Protein AF-A0A417F4U1-F1 (afdb_monomer_lite)

Structure (mmCIF, N/CA/C/O backbone):
data_AF-A0A417F4U1-F1
#
_entry.id   AF-A0A417F4U1-F1
#
loop_
_atom_site.group_PDB
_atom_site.id
_atom_site.type_symbol
_atom_site.label_atom_id
_atom_site.label_alt_id
_atom_site.label_comp_id
_atom_site.label_asym_id
_atom_site.label_entity_id
_atom_site.label_seq_id
_atom_site.pdbx_PDB_ins_code
_atom_site.Cartn_x
_atom_site.Cartn_y
_atom_site.Cartn_z
_atom_site.occupancy
_atom_site.B_iso_or_equiv
_atom_site.auth_seq_id
_atom_site.auth_comp_id
_atom_site.auth_asym_id
_atom_site.auth_atom_id
_atom_site.pdbx_PDB_model_num
ATOM 1 N N . MET A 1 1 ? 21.121 -6.722 -29.906 1.00 60.84 1 MET A N 1
ATOM 2 C CA . MET A 1 1 ? 20.215 -6.276 -28.827 1.00 60.84 1 MET A CA 1
ATOM 3 C C . MET A 1 1 ? 20.220 -4.766 -28.838 1.00 60.84 1 MET A C 1
ATOM 5 O O . MET A 1 1 ? 21.233 -4.171 -28.491 1.00 60.84 1 MET A O 1
ATOM 9 N N . ASP A 1 2 ? 19.142 -4.172 -29.333 1.00 79.81 2 ASP A N 1
ATOM 10 C CA . ASP A 1 2 ? 19.019 -2.732 -29.537 1.00 79.81 2 ASP A CA 1
ATOM 11 C C . ASP A 1 2 ? 19.123 -1.979 -28.208 1.00 79.81 2 ASP A C 1
ATOM 13 O O . ASP A 1 2 ? 18.470 -2.331 -27.225 1.00 79.81 2 ASP A O 1
ATOM 17 N N . ILE A 1 3 ? 19.956 -0.937 -28.165 1.00 87.50 3 ILE A N 1
ATOM 18 C CA . ILE A 1 3 ? 20.187 -0.094 -26.977 1.00 87.50 3 ILE A CA 1
ATOM 19 C C . ILE A 1 3 ? 18.858 0.424 -26.392 1.00 87.50 3 ILE A C 1
ATOM 21 O O . ILE A 1 3 ? 18.715 0.558 -25.179 1.00 87.50 3 ILE A O 1
ATOM 25 N N . THR A 1 4 ? 17.849 0.634 -27.239 1.00 87.69 4 THR A N 1
ATOM 26 C CA . THR A 1 4 ? 16.474 0.980 -26.854 1.00 87.69 4 THR A CA 1
ATOM 27 C C . THR A 1 4 ? 15.813 -0.076 -25.965 1.00 87.69 4 THR A C 1
ATOM 29 O O . THR A 1 4 ? 15.222 0.275 -24.946 1.00 87.69 4 THR A O 1
ATOM 32 N N . ILE A 1 5 ? 15.961 -1.364 -26.283 1.00 90.06 5 ILE A N 1
ATOM 33 C CA . ILE A 1 5 ? 15.425 -2.474 -25.479 1.00 90.06 5 ILE A CA 1
ATOM 34 C C . ILE A 1 5 ? 16.101 -2.502 -24.106 1.00 90.06 5 ILE A C 1
ATOM 36 O O . ILE A 1 5 ? 15.430 -2.687 -23.090 1.00 90.06 5 ILE A O 1
ATOM 40 N N . LEU A 1 6 ? 17.416 -2.263 -24.061 1.00 92.06 6 LEU A N 1
ATOM 41 C CA . LEU A 1 6 ? 18.169 -2.201 -22.808 1.00 92.06 6 LEU A CA 1
ATOM 42 C C . LEU A 1 6 ? 17.680 -1.049 -21.914 1.00 92.06 6 LEU A C 1
ATOM 44 O O . LEU A 1 6 ? 17.433 -1.256 -20.727 1.00 92.06 6 LEU A O 1
ATOM 48 N N . ILE A 1 7 ? 17.482 0.142 -22.485 1.00 93.62 7 ILE A N 1
ATOM 49 C CA . ILE A 1 7 ? 16.965 1.310 -21.757 1.00 93.62 7 ILE A CA 1
ATOM 50 C C . ILE A 1 7 ? 15.549 1.039 -21.232 1.00 93.62 7 ILE A C 1
ATOM 52 O O . ILE A 1 7 ? 15.273 1.296 -20.059 1.00 93.62 7 ILE A O 1
ATOM 56 N N . CYS A 1 8 ? 14.661 0.474 -22.056 1.00 92.38 8 CYS A N 1
ATOM 57 C CA . CYS A 1 8 ? 13.306 0.121 -21.630 1.00 92.38 8 CYS A CA 1
ATOM 58 C C . CYS A 1 8 ? 13.309 -0.913 -20.495 1.00 92.38 8 CYS A C 1
ATOM 60 O O . CYS A 1 8 ? 12.563 -0.758 -19.529 1.00 92.38 8 CYS A O 1
ATOM 62 N N . ALA A 1 9 ? 14.170 -1.930 -20.566 1.00 92.62 9 ALA A N 1
ATOM 63 C CA . ALA A 1 9 ? 14.299 -2.928 -19.507 1.00 92.62 9 ALA A CA 1
ATOM 64 C C . ALA A 1 9 ? 14.746 -2.295 -18.178 1.00 92.62 9 ALA A C 1
ATOM 66 O O . ALA A 1 9 ? 14.143 -2.554 -17.136 1.00 92.62 9 ALA A O 1
ATOM 67 N N . ILE A 1 10 ? 15.748 -1.409 -18.211 1.00 95.31 10 ILE A N 1
ATOM 68 C CA . ILE A 1 10 ? 16.223 -0.687 -17.020 1.00 95.31 10 ILE A CA 1
ATOM 69 C C . ILE A 1 10 ? 15.117 0.207 -16.444 1.00 95.31 10 ILE A C 1
ATOM 71 O O . ILE A 1 10 ? 14.897 0.207 -15.231 1.00 95.31 10 ILE A O 1
ATOM 75 N N . ALA A 1 11 ? 14.386 0.930 -17.296 1.00 94.25 11 ALA A N 1
ATOM 76 C CA . ALA A 1 11 ? 13.284 1.790 -16.871 1.00 94.25 11 ALA A CA 1
ATOM 77 C C . ALA A 1 11 ? 12.163 0.995 -16.177 1.00 94.25 11 ALA A C 1
ATOM 79 O O . ALA A 1 11 ? 11.670 1.411 -15.127 1.00 94.25 11 ALA A O 1
ATOM 80 N N . LEU A 1 12 ? 11.802 -0.178 -16.711 1.00 94.31 12 LEU A N 1
ATOM 81 C CA . LEU A 1 12 ? 10.811 -1.067 -16.098 1.00 94.31 12 LEU A CA 1
ATOM 82 C C . LEU A 1 12 ? 11.277 -1.603 -14.738 1.00 94.31 12 LEU A C 1
ATOM 84 O O . LEU A 1 12 ? 10.493 -1.635 -13.787 1.00 94.31 12 LEU A O 1
ATOM 88 N N . ILE A 1 13 ? 12.555 -1.972 -14.617 1.00 94.44 13 ILE A N 1
ATOM 89 C CA . ILE A 1 13 ? 13.142 -2.428 -13.349 1.00 94.44 13 ILE A CA 1
ATOM 90 C C . ILE A 1 13 ? 13.102 -1.307 -12.303 1.00 94.44 13 ILE A C 1
ATOM 92 O O . ILE A 1 13 ? 12.656 -1.530 -11.175 1.00 94.44 13 ILE A O 1
ATOM 96 N N . LEU A 1 14 ? 13.510 -0.090 -12.671 1.00 94.81 14 LEU A N 1
ATOM 97 C CA . LEU A 1 14 ? 13.455 1.079 -11.788 1.00 94.81 14 LEU A CA 1
ATOM 98 C C . LEU A 1 14 ? 12.024 1.382 -11.330 1.00 94.81 14 LEU A C 1
ATOM 100 O O . LEU A 1 14 ? 11.797 1.593 -10.137 1.00 94.81 14 LEU A O 1
ATOM 104 N N . ALA A 1 15 ? 11.051 1.343 -12.243 1.00 91.19 15 ALA A N 1
ATOM 105 C CA . ALA A 1 15 ? 9.644 1.546 -11.911 1.00 91.19 15 ALA A CA 1
ATOM 106 C C . ALA A 1 15 ? 9.141 0.503 -10.896 1.00 91.19 15 ALA A C 1
ATOM 108 O O . ALA A 1 15 ? 8.518 0.863 -9.895 1.00 91.19 15 ALA A O 1
ATOM 109 N N . ALA A 1 16 ? 9.473 -0.778 -11.090 1.00 89.38 16 ALA A N 1
ATOM 110 C CA . ALA A 1 16 ? 9.107 -1.840 -10.153 1.00 89.38 16 ALA A CA 1
ATOM 111 C C . ALA A 1 16 ? 9.720 -1.624 -8.756 1.00 89.38 16 ALA A C 1
ATOM 113 O O . ALA A 1 16 ? 9.033 -1.779 -7.741 1.00 89.38 16 ALA A O 1
ATOM 114 N N . ILE A 1 17 ? 10.990 -1.207 -8.688 1.00 90.44 17 ILE A N 1
ATOM 115 C CA . ILE A 1 17 ? 11.670 -0.893 -7.423 1.00 90.44 17 ILE A CA 1
ATOM 116 C C . ILE A 1 17 ? 10.971 0.265 -6.700 1.00 90.44 17 ILE A C 1
ATOM 118 O O . ILE A 1 17 ? 10.718 0.167 -5.496 1.00 90.44 17 ILE A O 1
ATOM 122 N N . LEU A 1 18 ? 10.613 1.335 -7.418 1.00 88.62 18 LEU A N 1
ATOM 123 C CA . LEU A 1 18 ? 9.923 2.494 -6.846 1.00 88.62 18 LEU A CA 1
ATOM 124 C C . LEU A 1 18 ? 8.553 2.122 -6.265 1.00 88.62 18 LEU A C 1
ATOM 126 O O . LEU A 1 18 ? 8.226 2.548 -5.155 1.00 88.62 18 LEU A O 1
ATOM 130 N N . VAL A 1 19 ? 7.782 1.275 -6.954 1.00 84.69 19 VAL A N 1
ATOM 131 C CA . VAL A 1 19 ? 6.480 0.786 -6.464 1.00 84.69 19 VAL A CA 1
ATOM 132 C C . VAL A 1 19 ? 6.642 -0.010 -5.165 1.00 84.69 19 VAL A C 1
ATOM 134 O O . VAL A 1 19 ? 5.921 0.223 -4.191 1.00 84.69 19 VAL A O 1
ATOM 137 N N . ILE A 1 20 ? 7.625 -0.914 -5.105 1.00 84.25 20 ILE A N 1
ATOM 138 C CA . ILE A 1 20 ? 7.914 -1.696 -3.892 1.00 84.25 20 ILE A CA 1
ATOM 139 C C . ILE A 1 20 ? 8.362 -0.777 -2.750 1.00 84.25 20 ILE A C 1
ATOM 141 O O . ILE A 1 20 ? 7.978 -0.983 -1.595 1.00 84.25 20 ILE A O 1
ATOM 145 N N . TRP A 1 21 ? 9.171 0.238 -3.052 1.00 84.75 21 TRP A N 1
ATOM 146 C CA . TRP A 1 21 ? 9.663 1.185 -2.058 1.00 84.75 21 TRP A CA 1
ATOM 147 C C . TRP A 1 21 ? 8.535 2.029 -1.456 1.00 84.75 21 TRP A C 1
ATOM 149 O O . TRP A 1 21 ? 8.453 2.131 -0.231 1.00 84.75 21 TRP A O 1
ATOM 159 N N . GLN A 1 22 ? 7.616 2.537 -2.283 1.00 79.81 22 GLN A N 1
ATOM 160 C CA . GLN A 1 22 ? 6.408 3.239 -1.833 1.00 79.81 22 GLN A CA 1
ATOM 161 C C . GLN A 1 22 ? 5.548 2.349 -0.928 1.00 79.81 22 GLN A C 1
ATOM 163 O O . GLN A 1 22 ? 5.190 2.744 0.182 1.00 79.81 22 GLN A O 1
ATOM 168 N N . ALA A 1 23 ? 5.297 1.102 -1.337 1.00 78.81 23 ALA A N 1
ATOM 169 C CA . ALA A 1 23 ? 4.523 0.158 -0.534 1.00 78.81 23 ALA A CA 1
ATOM 170 C C . ALA A 1 23 ? 5.193 -0.146 0.821 1.00 78.81 23 ALA A C 1
ATOM 172 O O . ALA A 1 23 ? 4.519 -0.214 1.851 1.00 78.81 23 ALA A O 1
ATOM 173 N N . LYS A 1 24 ? 6.526 -0.293 0.848 1.00 80.69 24 LYS A N 1
ATOM 174 C CA . LYS A 1 24 ? 7.300 -0.462 2.091 1.00 80.69 24 LYS A CA 1
ATOM 175 C C . LYS A 1 24 ? 7.265 0.782 2.974 1.00 80.69 24 LYS A C 1
ATOM 177 O O . LYS A 1 24 ? 7.174 0.648 4.192 1.00 80.69 24 LYS A O 1
ATOM 182 N N . ALA A 1 25 ? 7.359 1.975 2.392 1.00 78.12 25 ALA A N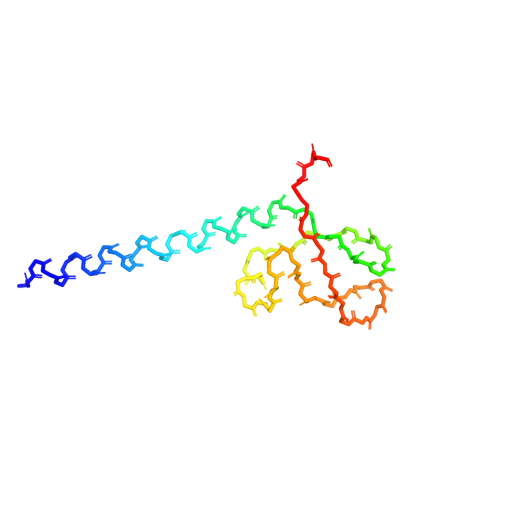 1
ATOM 183 C CA . ALA A 1 25 ? 7.246 3.226 3.134 1.00 78.12 25 ALA A CA 1
ATOM 184 C C . ALA A 1 25 ? 5.866 3.337 3.791 1.00 78.12 25 ALA A C 1
ATOM 186 O O . ALA A 1 25 ? 5.776 3.673 4.969 1.00 78.12 25 ALA A O 1
ATOM 187 N N . LEU A 1 26 ? 4.814 2.948 3.073 1.00 75.00 26 LEU A N 1
ATOM 188 C CA . LEU A 1 26 ? 3.454 2.994 3.582 1.00 75.00 26 LEU A CA 1
ATOM 189 C C . LEU A 1 26 ? 3.149 1.926 4.639 1.00 75.00 26 LEU A C 1
ATOM 191 O O . LEU A 1 26 ? 2.411 2.195 5.575 1.00 75.00 26 LEU A O 1
ATOM 195 N N . ALA A 1 27 ? 3.769 0.748 4.559 1.00 75.19 27 ALA A N 1
ATOM 196 C CA . ALA A 1 27 ? 3.703 -0.251 5.632 1.00 75.19 27 ALA A CA 1
ATOM 197 C C . ALA A 1 27 ? 4.440 0.171 6.917 1.00 75.19 27 ALA A C 1
ATOM 199 O O . ALA A 1 27 ? 4.331 -0.495 7.942 1.00 75.19 27 ALA A O 1
ATOM 200 N N . ARG A 1 28 ? 5.228 1.253 6.874 1.00 76.25 28 ARG A N 1
ATOM 201 C CA . ARG A 1 28 ? 5.767 1.896 8.083 1.00 76.25 28 ARG A CA 1
ATOM 202 C C . ARG A 1 28 ? 4.837 2.975 8.642 1.00 76.25 28 ARG A C 1
ATOM 204 O O . ARG A 1 28 ? 5.095 3.462 9.740 1.00 76.25 28 ARG A O 1
ATOM 211 N N . CYS A 1 29 ? 3.790 3.351 7.912 1.00 78.38 29 CYS A N 1
ATOM 212 C CA . CYS A 1 29 ? 2.752 4.252 8.392 1.00 78.38 29 CYS A CA 1
ATOM 213 C C . CYS A 1 29 ? 1.713 3.479 9.215 1.00 78.38 29 CYS A C 1
ATOM 215 O O . CYS A 1 29 ? 1.401 2.324 8.925 1.00 78.38 29 CYS A O 1
ATOM 217 N N . ASP A 1 30 ? 1.143 4.140 10.217 1.00 83.00 30 ASP A N 1
ATOM 218 C CA . ASP A 1 30 ? -0.024 3.631 10.926 1.00 83.00 30 ASP A CA 1
ATOM 219 C C . ASP A 1 30 ? -1.277 3.991 10.114 1.00 83.00 30 ASP A C 1
ATOM 221 O O . ASP A 1 30 ? -1.495 5.148 9.747 1.00 83.00 30 ASP A O 1
ATOM 225 N N . LEU A 1 31 ? -2.118 3.001 9.827 1.00 85.31 31 LEU A N 1
ATOM 226 C CA . LEU A 1 31 ? -3.405 3.202 9.166 1.00 85.31 31 LEU A CA 1
ATOM 227 C C . LEU A 1 31 ? -4.466 3.414 10.240 1.00 85.31 31 LEU A C 1
ATOM 229 O O . LEU A 1 31 ? -4.722 2.521 11.050 1.00 85.31 31 LEU A O 1
ATOM 233 N N . ILE A 1 32 ? -5.093 4.586 10.244 1.00 88.50 32 ILE A N 1
ATOM 234 C CA . ILE A 1 32 ? -6.095 4.960 11.246 1.00 88.50 32 ILE A CA 1
ATOM 235 C C . ILE A 1 32 ? -7.482 4.858 10.629 1.00 88.50 32 ILE A C 1
ATOM 237 O O . ILE A 1 32 ? -7.770 5.515 9.631 1.00 88.50 32 ILE A O 1
ATOM 241 N N . CYS A 1 33 ? -8.352 4.047 11.225 1.00 89.38 33 CYS A N 1
ATOM 242 C CA . CYS A 1 33 ? -9.740 3.934 10.791 1.00 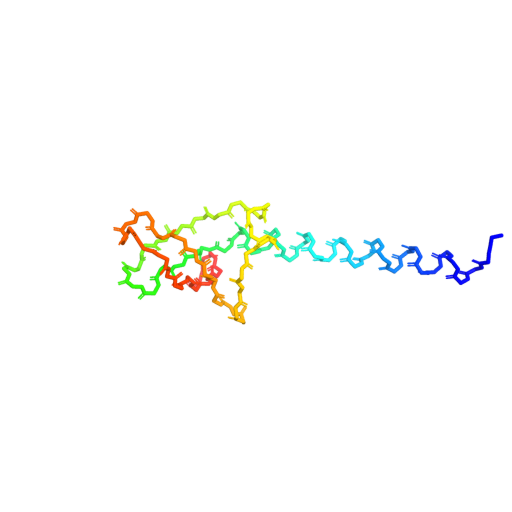89.38 33 CYS A CA 1
ATOM 243 C C . CYS A 1 33 ? -10.471 5.269 10.986 1.00 89.38 33 CYS A C 1
ATOM 245 O O . CYS A 1 33 ? -10.561 5.747 12.117 1.00 89.38 33 CYS A O 1
ATOM 247 N N . LYS A 1 34 ? -11.083 5.829 9.934 1.00 87.12 34 LYS A N 1
ATOM 248 C CA . LYS A 1 34 ? -11.890 7.058 10.066 1.00 87.12 34 LYS A CA 1
ATOM 249 C C . LYS A 1 34 ? -13.137 6.886 10.938 1.00 87.12 34 LYS A C 1
ATOM 251 O O . LYS A 1 34 ? -13.636 7.865 11.471 1.00 87.12 34 LYS A O 1
ATOM 256 N N . SER A 1 35 ? -13.650 5.662 11.078 1.00 87.06 35 SER A N 1
ATOM 257 C CA . SER A 1 35 ? -14.908 5.414 11.791 1.00 87.06 35 SER A CA 1
ATOM 258 C C . SER A 1 35 ? -14.739 5.171 13.290 1.00 87.06 35 SER A C 1
ATOM 260 O O . SER A 1 35 ? -15.631 5.535 14.044 1.00 87.06 35 SER A O 1
ATOM 262 N N . CYS A 1 36 ? -13.662 4.509 13.718 1.00 87.81 36 CYS A N 1
ATOM 263 C CA . CYS A 1 36 ? -13.450 4.138 15.126 1.00 87.81 36 CYS A CA 1
ATOM 264 C C . CYS A 1 36 ? -12.095 4.581 15.687 1.00 87.81 36 CYS A C 1
ATOM 266 O O . CYS A 1 36 ? -11.815 4.338 16.854 1.00 87.81 36 CYS A O 1
ATOM 268 N N . GLY A 1 37 ? -11.217 5.167 14.868 1.00 86.19 37 GLY A N 1
ATOM 269 C CA . GLY A 1 37 ? -9.887 5.603 15.300 1.00 86.19 37 GLY A CA 1
ATOM 270 C C . GLY A 1 37 ? -8.886 4.473 15.561 1.00 86.19 37 GLY A C 1
ATOM 271 O O . GLY A 1 37 ? -7.744 4.749 15.927 1.00 86.19 37 GLY A O 1
ATOM 272 N N . THR A 1 38 ? -9.262 3.204 15.359 1.00 86.56 38 THR A N 1
ATOM 273 C CA . THR A 1 38 ? -8.345 2.072 15.539 1.00 86.56 38 THR A CA 1
ATOM 274 C C . THR A 1 38 ? -7.145 2.196 14.609 1.00 86.56 38 THR A C 1
ATOM 276 O O . THR A 1 38 ? -7.299 2.391 13.399 1.00 86.56 38 THR A O 1
ATOM 279 N N . LYS A 1 39 ? -5.952 2.039 15.185 1.00 86.19 39 LYS A N 1
ATOM 280 C CA . LYS A 1 39 ? -4.687 1.984 14.456 1.00 86.19 39 LYS A CA 1
ATOM 281 C C . LYS A 1 39 ? -4.399 0.547 14.053 1.00 86.19 39 LYS A C 1
ATOM 283 O O . LYS A 1 39 ? -4.480 -0.360 14.878 1.00 86.19 39 LYS A O 1
ATOM 288 N N . GLN A 1 40 ? -4.030 0.349 12.799 1.00 79.50 40 GLN A N 1
ATOM 289 C CA . GLN A 1 40 ? -3.567 -0.936 12.299 1.00 79.50 40 GLN A CA 1
ATOM 290 C C . GLN A 1 40 ? -2.302 -0.745 11.472 1.00 79.50 40 GLN A C 1
ATOM 292 O O . GLN A 1 40 ? -2.168 0.227 10.732 1.00 79.50 40 GLN A O 1
ATOM 297 N N . ASN A 1 41 ? -1.387 -1.701 11.580 1.00 78.31 41 ASN A N 1
ATOM 298 C CA . ASN A 1 41 ? -0.262 -1.809 10.668 1.00 78.31 41 ASN A CA 1
ATOM 299 C C . ASN A 1 41 ? -0.550 -2.960 9.699 1.00 78.31 41 ASN A C 1
ATOM 301 O O . ASN A 1 41 ? -0.846 -4.075 10.137 1.00 78.31 41 ASN A O 1
ATOM 305 N N . LEU A 1 42 ? -0.502 -2.692 8.393 1.00 76.06 42 LEU A N 1
ATOM 306 C CA . LEU A 1 42 ? -0.652 -3.726 7.375 1.00 76.06 42 LEU A CA 1
ATOM 307 C C . LEU A 1 42 ? 0.678 -3.995 6.671 1.00 76.06 42 LEU A C 1
ATOM 309 O O . LEU A 1 42 ? 1.386 -3.060 6.300 1.00 76.06 42 LEU A O 1
ATOM 313 N N . PRO A 1 43 ? 0.986 -5.272 6.380 1.00 78.56 43 PRO A N 1
ATOM 314 C CA . PRO A 1 43 ? 2.152 -5.603 5.580 1.00 78.56 43 PRO A CA 1
ATOM 315 C C . PRO A 1 43 ? 2.009 -5.025 4.167 1.00 78.56 43 PRO A C 1
ATOM 317 O O . PRO A 1 43 ? 0.964 -5.177 3.529 1.00 78.56 43 PRO A O 1
ATOM 320 N N . TRP A 1 44 ? 3.097 -4.449 3.642 1.00 75.94 44 TRP A N 1
ATOM 321 C CA . TRP A 1 44 ? 3.160 -3.834 2.306 1.00 75.94 44 TRP A CA 1
ATOM 322 C C . TRP A 1 44 ? 2.613 -4.737 1.194 1.00 75.94 44 TRP A C 1
ATOM 324 O O . TRP A 1 44 ? 1.950 -4.258 0.281 1.00 75.94 44 TRP A O 1
ATOM 334 N N . LYS A 1 45 ? 2.803 -6.058 1.305 1.00 73.62 45 LYS A N 1
ATOM 335 C CA . LYS A 1 45 ? 2.294 -7.047 0.341 1.00 73.62 45 LYS A CA 1
ATOM 336 C C . LYS A 1 45 ? 0.775 -6.987 0.171 1.00 73.62 45 LYS A C 1
ATOM 338 O O . LYS A 1 45 ? 0.273 -7.180 -0.927 1.00 73.62 45 LYS A O 1
ATOM 343 N N . ARG A 1 46 ? 0.038 -6.719 1.254 1.00 75.06 46 ARG A N 1
ATOM 344 C CA . ARG A 1 46 ? -1.422 -6.551 1.206 1.00 75.06 46 ARG A CA 1
ATOM 345 C C . ARG A 1 46 ? -1.822 -5.171 0.710 1.00 75.06 46 ARG A C 1
ATOM 347 O O . ARG A 1 46 ? -2.956 -5.014 0.279 1.00 75.06 46 ARG A O 1
ATOM 354 N N . LEU A 1 47 ? -0.924 -4.195 0.806 1.00 73.81 47 LEU A N 1
ATOM 355 C CA . LEU A 1 47 ? -1.206 -2.820 0.443 1.00 73.81 47 LEU A CA 1
ATOM 356 C C . LEU A 1 47 ? -1.169 -2.623 -1.087 1.00 73.81 47 LEU A C 1
ATOM 358 O O . LEU A 1 47 ? -2.053 -1.988 -1.646 1.00 73.81 47 LEU A O 1
ATOM 362 N N . VAL A 1 48 ? -0.229 -3.263 -1.785 1.00 69.25 48 VAL A N 1
ATOM 363 C CA . VAL A 1 48 ? -0.056 -3.123 -3.250 1.00 69.25 48 VAL A CA 1
ATOM 364 C C . VAL A 1 48 ? -1.340 -3.395 -4.054 1.00 69.25 48 VAL A C 1
ATOM 366 O O . VAL A 1 48 ? -1.556 -2.780 -5.089 1.00 69.25 48 VAL A O 1
ATOM 369 N N . PHE A 1 49 ? -2.213 -4.280 -3.569 1.00 71.44 49 PHE A N 1
ATOM 370 C CA . PHE A 1 49 ? -3.414 -4.720 -4.291 1.00 71.44 49 PHE A CA 1
ATOM 371 C C . PHE A 1 49 ? -4.722 -4.097 -3.781 1.00 71.44 49 PHE A C 1
ATOM 373 O O . PHE A 1 49 ? -5.806 -4.596 -4.090 1.00 71.44 49 PHE A O 1
ATOM 380 N N . ARG A 1 50 ? -4.661 -3.062 -2.937 1.00 78.69 50 ARG A N 1
ATOM 381 C CA . ARG A 1 50 ? -5.861 -2.458 -2.338 1.00 78.69 50 ARG A CA 1
ATOM 382 C C . ARG A 1 50 ? -6.195 -1.124 -2.979 1.00 78.69 50 ARG A C 1
ATOM 384 O O . ARG A 1 50 ? -5.325 -0.337 -3.324 1.00 78.69 50 ARG A O 1
ATOM 391 N N . THR A 1 51 ? -7.494 -0.867 -3.084 1.00 80.44 51 THR A N 1
ATOM 392 C CA . THR A 1 51 ? -8.022 0.406 -3.561 1.00 80.44 51 THR A CA 1
ATOM 393 C C . THR A 1 51 ? -7.659 1.522 -2.586 1.00 80.44 51 THR A C 1
ATOM 395 O O . THR A 1 51 ? -7.996 1.458 -1.398 1.00 80.44 51 THR A O 1
ATOM 398 N N . HIS A 1 52 ? -7.011 2.556 -3.109 1.00 82.69 52 HIS A N 1
ATOM 399 C CA . HIS A 1 52 ? -6.688 3.780 -2.388 1.00 82.69 52 HIS A CA 1
ATOM 400 C C . HIS A 1 52 ? -7.187 5.008 -3.156 1.00 82.69 52 HIS A C 1
ATOM 402 O O . HIS A 1 52 ? -7.303 4.977 -4.385 1.00 82.69 52 HIS A O 1
ATOM 408 N N . VAL A 1 53 ? -7.445 6.095 -2.439 1.00 83.00 53 VAL A N 1
ATOM 409 C CA . VAL A 1 53 ? -7.682 7.423 -3.009 1.00 83.00 53 VAL A CA 1
A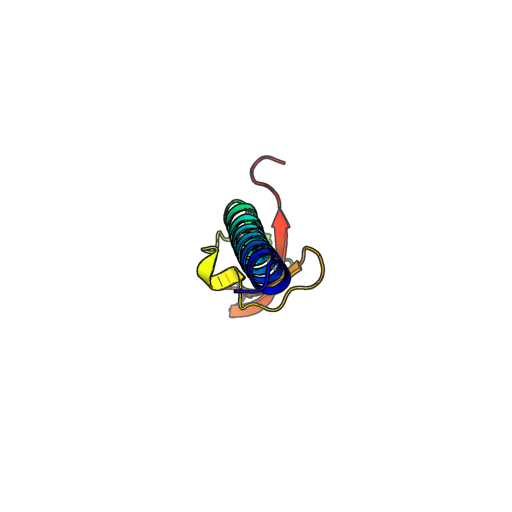TOM 410 C C . VAL A 1 53 ? -6.821 8.407 -2.231 1.00 83.00 53 VAL A C 1
ATOM 412 O O . VAL A 1 53 ? -7.023 8.613 -1.035 1.00 83.00 53 VAL A O 1
ATOM 415 N N . GLY A 1 54 ? -5.820 8.986 -2.897 1.00 82.69 54 GLY A N 1
ATOM 416 C CA . GLY A 1 54 ? -4.829 9.836 -2.242 1.00 82.69 54 GLY A CA 1
ATOM 417 C C . GLY A 1 54 ? -4.132 9.097 -1.098 1.00 82.69 54 GLY A C 1
ATOM 418 O O . GLY A 1 54 ? -3.468 8.087 -1.315 1.00 82.69 54 GLY A O 1
ATOM 419 N N . ASN A 1 55 ? -4.310 9.596 0.126 1.00 82.50 55 ASN A N 1
ATOM 420 C CA . ASN A 1 55 ? -3.709 9.026 1.334 1.00 82.50 55 ASN A CA 1
ATOM 421 C C . ASN A 1 55 ? -4.676 8.131 2.143 1.00 82.50 55 ASN A C 1
ATOM 423 O O . ASN A 1 55 ? -4.345 7.687 3.247 1.00 82.50 55 ASN A O 1
ATOM 427 N N . ASP A 1 56 ? -5.870 7.872 1.598 1.00 85.06 56 ASP A N 1
ATOM 428 C CA . ASP A 1 56 ? -6.913 7.053 2.208 1.00 85.06 56 ASP A CA 1
ATOM 429 C C . ASP A 1 56 ? -7.034 5.688 1.524 1.00 85.06 56 ASP A C 1
ATOM 431 O O . ASP A 1 56 ? -6.951 5.545 0.306 1.00 85.06 56 ASP A O 1
ATOM 435 N N . TRP A 1 57 ? -7.241 4.662 2.338 1.00 86.50 57 TRP A N 1
ATOM 436 C CA . TRP A 1 57 ? -7.132 3.260 1.968 1.00 86.50 57 TRP A CA 1
ATOM 437 C C . TRP A 1 57 ? -8.396 2.510 2.355 1.00 86.50 57 TRP A C 1
ATOM 439 O O . TRP A 1 57 ? -8.803 2.538 3.517 1.00 86.50 57 TRP A O 1
ATOM 449 N N . GLN A 1 58 ? -9.025 1.818 1.404 1.00 87.94 58 GLN A N 1
ATOM 450 C CA . GLN A 1 58 ? -10.258 1.089 1.687 1.00 87.94 58 GLN A CA 1
ATOM 451 C C . GLN A 1 58 ? -9.941 -0.320 2.203 1.00 87.94 58 GLN A C 1
ATOM 453 O O . GLN A 1 58 ? -9.538 -1.212 1.452 1.00 87.94 58 GLN A O 1
ATOM 458 N N . LEU A 1 59 ? -10.136 -0.537 3.503 1.00 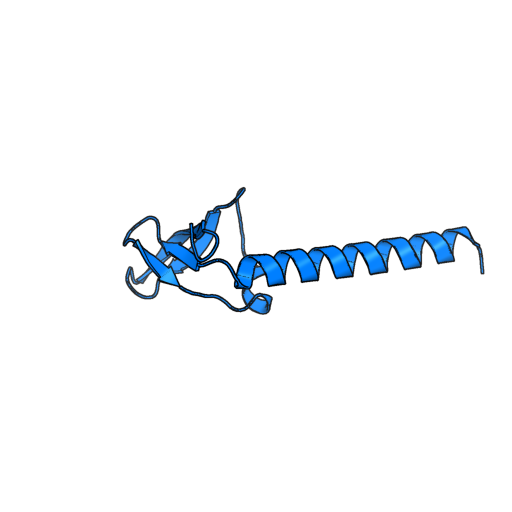87.06 59 LEU A N 1
ATOM 459 C CA . LEU A 1 59 ? -9.786 -1.784 4.185 1.00 87.06 59 LEU A CA 1
ATOM 460 C C . LEU A 1 59 ? -10.931 -2.247 5.091 1.00 87.06 59 LEU A C 1
ATOM 462 O O . LEU A 1 59 ? -11.804 -1.474 5.479 1.00 87.06 59 LEU A O 1
ATOM 466 N N . TYR A 1 60 ? -10.940 -3.535 5.424 1.00 85.88 60 TYR A N 1
ATOM 467 C CA . TYR A 1 60 ? -11.865 -4.069 6.419 1.00 85.88 60 TYR A CA 1
ATOM 468 C C . TYR A 1 60 ? -11.349 -3.737 7.819 1.00 85.88 60 TYR A C 1
ATOM 470 O O . TYR A 1 60 ? -10.197 -4.039 8.131 1.00 85.88 60 TYR A O 1
ATOM 478 N N . CYS A 1 61 ? -12.179 -3.099 8.643 1.00 86.88 61 CYS A N 1
ATOM 479 C CA . CYS A 1 61 ? -11.819 -2.796 10.020 1.00 86.88 61 CYS A CA 1
ATOM 480 C C . CYS A 1 61 ? -12.204 -3.966 10.936 1.00 86.88 61 CYS A C 1
ATOM 482 O O . CYS A 1 61 ? -13.390 -4.296 10.994 1.00 86.88 61 CYS A O 1
ATOM 484 N N . PRO A 1 62 ? -11.253 -4.552 11.690 1.00 85.06 62 PRO A N 1
ATOM 485 C CA . PRO A 1 62 ? -11.548 -5.656 12.604 1.00 85.06 62 PRO A CA 1
ATOM 486 C C . PRO A 1 62 ? -12.423 -5.230 13.792 1.00 85.06 62 PRO A C 1
ATOM 488 O O . PRO A 1 62 ? -13.076 -6.073 14.387 1.00 85.06 62 PRO A O 1
ATOM 491 N N . VAL A 1 63 ? -12.458 -3.932 14.121 1.00 88.06 63 VAL A N 1
ATOM 492 C CA . VAL A 1 63 ? -13.251 -3.390 15.236 1.00 88.06 63 VAL A CA 1
ATOM 493 C C . VAL A 1 63 ? -14.657 -2.990 14.788 1.00 88.06 63 VAL A C 1
ATOM 495 O O . VAL A 1 63 ? -15.629 -3.326 15.449 1.00 88.06 63 VAL A O 1
ATOM 498 N N . CYS A 1 64 ? -14.798 -2.305 13.647 1.00 85.94 64 CYS A N 1
ATOM 499 C CA . CYS A 1 64 ? -16.122 -1.933 13.133 1.00 85.94 64 CYS A CA 1
ATOM 500 C C . CYS A 1 64 ? -16.853 -3.079 12.420 1.00 85.94 64 CYS A C 1
ATOM 502 O O . CYS A 1 64 ? -18.015 -2.908 12.061 1.00 85.94 64 CYS A O 1
ATOM 504 N N . GLY A 1 65 ? -16.162 -4.175 12.089 1.00 87.69 65 GLY A N 1
ATOM 505 C CA . GLY A 1 65 ? -16.734 -5.292 11.335 1.00 87.69 65 GLY A CA 1
ATOM 506 C C . GLY A 1 65 ? -17.172 -4.941 9.904 1.00 87.69 65 GLY A C 1
ATOM 507 O O . GLY A 1 65 ? -17.937 -5.683 9.289 1.00 87.69 65 GLY A O 1
ATOM 508 N N . ARG A 1 66 ? -16.711 -3.811 9.351 1.00 87.00 66 ARG A N 1
ATOM 509 C CA . ARG A 1 66 ? -17.122 -3.303 8.030 1.00 87.00 66 ARG A CA 1
ATOM 510 C C . ARG A 1 66 ? -15.954 -2.763 7.217 1.00 87.00 66 ARG A C 1
ATOM 512 O O . ARG A 1 66 ? -14.914 -2.379 7.759 1.00 87.00 66 ARG A O 1
ATOM 519 N N . LYS A 1 67 ? -16.147 -2.697 5.897 1.00 87.00 67 LYS A N 1
ATOM 520 C CA . LYS A 1 67 ? -15.215 -2.034 4.978 1.00 87.00 67 LYS A CA 1
ATOM 521 C C . LYS A 1 67 ? -15.313 -0.522 5.182 1.00 87.00 67 LYS A C 1
ATOM 523 O O . LYS A 1 67 ? -16.398 0.045 5.119 1.00 87.00 67 LYS A O 1
ATOM 528 N N . THR A 1 68 ? -14.189 0.118 5.462 1.00 89.69 68 THR A N 1
ATOM 529 C CA . THR A 1 68 ? -14.115 1.545 5.787 1.00 89.69 68 THR A CA 1
ATOM 530 C C . THR A 1 68 ? -12.820 2.143 5.249 1.00 89.69 68 THR A C 1
ATOM 532 O O . THR A 1 68 ? -11.927 1.431 4.784 1.00 89.69 68 THR A O 1
ATOM 535 N N . TRP A 1 69 ? -12.734 3.466 5.293 1.00 88.75 69 TRP A N 1
ATOM 536 C CA . TRP A 1 69 ? -11.550 4.211 4.902 1.00 88.75 69 TRP A CA 1
ATOM 537 C C . TRP A 1 69 ? -10.580 4.341 6.074 1.00 88.75 69 TRP A C 1
ATOM 539 O O . TRP A 1 69 ? -10.972 4.665 7.201 1.00 88.75 69 TRP A O 1
ATOM 549 N N . PHE A 1 70 ? -9.310 4.087 5.785 1.00 89.25 70 PHE A N 1
ATOM 550 C CA . PHE A 1 70 ? -8.187 4.255 6.689 1.00 89.25 70 PHE A CA 1
ATOM 551 C C . PHE A 1 70 ? -7.263 5.339 6.159 1.00 89.25 70 PHE A C 1
ATOM 553 O O . PHE A 1 70 ? -6.849 5.267 5.009 1.00 89.25 70 PHE A O 1
ATOM 560 N N . THR A 1 71 ? -6.893 6.297 6.996 1.00 88.00 71 THR A N 1
ATOM 561 C CA . THR A 1 71 ? -5.924 7.333 6.626 1.00 88.00 71 THR A CA 1
ATOM 562 C C . THR A 1 71 ? -4.531 6.891 7.047 1.00 88.00 71 THR A C 1
ATOM 564 O O . THR A 1 71 ? -4.321 6.530 8.209 1.00 88.00 71 THR A O 1
ATOM 567 N N . ALA A 1 72 ? -3.574 6.916 6.121 1.00 86.19 72 ALA A N 1
ATOM 568 C CA . ALA A 1 72 ? -2.181 6.629 6.440 1.00 86.19 72 ALA A CA 1
ATOM 569 C C . ALA A 1 72 ? -1.543 7.825 7.167 1.00 86.19 72 ALA A C 1
ATOM 571 O O . ALA A 1 72 ? -1.453 8.926 6.619 1.00 86.19 72 ALA A O 1
ATOM 572 N N . ARG A 1 73 ? -1.061 7.612 8.394 1.00 82.69 73 ARG A N 1
ATOM 573 C CA . ARG A 1 73 ? -0.232 8.576 9.132 1.00 82.69 73 ARG A CA 1
ATOM 574 C C . ARG A 1 73 ? 1.179 8.044 9.314 1.00 82.69 73 ARG A C 1
ATOM 576 O O . ARG A 1 73 ? 1.371 6.880 9.658 1.00 82.69 73 ARG A O 1
ATOM 583 N N . LYS A 1 74 ? 2.180 8.908 9.135 1.00 77.38 74 LYS A N 1
ATOM 584 C CA . LYS A 1 74 ? 3.556 8.560 9.498 1.00 77.38 74 LYS A CA 1
ATOM 585 C C . LYS A 1 74 ? 3.634 8.315 11.002 1.00 77.38 74 LYS A C 1
ATOM 587 O O . LYS A 1 74 ? 3.078 9.065 11.799 1.00 77.38 74 LYS A O 1
ATOM 592 N N . ARG A 1 75 ? 4.334 7.249 11.372 1.00 66.94 75 ARG A N 1
ATOM 593 C CA . ARG A 1 75 ? 4.588 6.896 12.765 1.00 66.94 75 ARG A CA 1
ATOM 594 C C . ARG A 1 75 ? 5.468 7.982 13.395 1.00 66.94 75 ARG A C 1
ATOM 596 O O . ARG A 1 75 ? 6.577 8.194 12.914 1.00 66.94 75 ARG A O 1
ATOM 603 N N . GLY A 1 76 ? 4.969 8.664 14.427 1.00 63.53 76 GLY A N 1
ATOM 604 C CA . GLY A 1 76 ? 5.702 9.729 15.131 1.00 63.53 76 GLY A CA 1
ATOM 605 C C . GLY A 1 76 ? 5.379 11.172 14.715 1.00 63.53 76 GLY A C 1
ATOM 606 O O . GLY A 1 76 ? 6.182 12.051 15.007 1.00 63.53 76 GLY A O 1
ATOM 607 N N . GLN A 1 77 ? 4.244 11.413 14.045 1.00 50.97 77 GLN A N 1
ATOM 608 C CA . GLN A 1 77 ? 3.656 12.751 13.855 1.00 50.97 77 GLN A CA 1
ATOM 609 C C . GLN A 1 77 ? 2.410 12.953 14.716 1.00 50.97 77 GLN A C 1
ATOM 611 O O . GLN A 1 77 ? 1.601 11.997 14.820 1.00 50.97 77 GLN A O 1
#

Secondary structure (DSSP, 8-state):
--HHHHHHHHHHHHHHHHHHHHHHHHTTEEEEETTT--EE---HHHHTTS-EETTEEEEE-TTTSSEEEEEEEETT-

Sequence (77 aa):
MDITILICAIALILAAILVIWQAKALARCDLICKSCGTKQNLPWKRLVFRTHVGNDWQLYCPVCGRKTWFTARKRGQ

Radius of gyration: 16.46 Å; chains: 1; bounding box: 37×20×45 Å

pLDDT: mean 83.34, std 8.07, range [50.97, 95.31]

Foldseek 3Di:
DDVVVVVVVVVVVVVVVVLLVVLQQQLQWWWAFPPPRDTDRDRSVVVSPFDDDDQWTFDQDPVVRGTGITGTHHDPD

=== Feature glossary ===
The record interleaves many kinds of information about one protein. Here is each kind framed as the question it answers.

Q: What are the backbone torsion angles?
A: φ (phi) and ψ (psi) are the two rotatable backbone dihedrals per residue: φ is the C(i-1)–N–Cα–C torsion, ψ is the N–Cα–C–N(i+1) torsion, both in degrees on (−180°, 180°]. α-helical residues cluster near (−60°, −45°); β-strand residues near (−120°, +130°). A Ramachandran plot is simply a scatter of (φ, ψ) for every residue.

Q: What is the amino-acid chain?
A: This is the polypeptide sequence — one letter per residue, N-terminus first. Length ranges from a few dozen residues for small domains to over a thousand for large multi-domain proteins.

Q: How mobile is each atom in the crystal?
A: For experimental (PDB) structures, the B-factor (temperature factor) quantifies the positional spread of each atom in the crystal — a combination of thermal vibration and static disorder — in units of Å². High B-factors mark flexible loops or poorly resolved regions; low B-factors mark the rigid, well-ordered core.

Q: Are the domains correctly placed relative to each other?
A: Predicted Aligned Error (PAE) is an AlphaFold confidence matrix: entry (i, j) is the expected error in the position of residue j, in ångströms, when the prediction is superimposed on the true structure at residue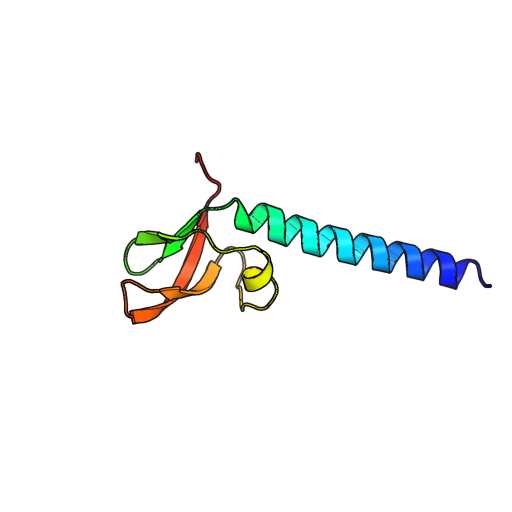 i. Low PAE within a block of residues means that block is internally rigid and well-predicted; high PAE between two blocks means their relative placement is uncertain even if each block individually is confident.

Q: How confident is the AlphaFold model at each residue?
A: pLDDT is the predicted lDDT-Cα score: AlphaFold's confidence that the local environment of each residue (all inter-atomic distances within 15 Å) is correctly placed. It is a per-residue number between 0 and 100, with higher meaning more reliable.

Q: What family and function is it annotated with?
A: Functional annotations link the protein to curated databases. 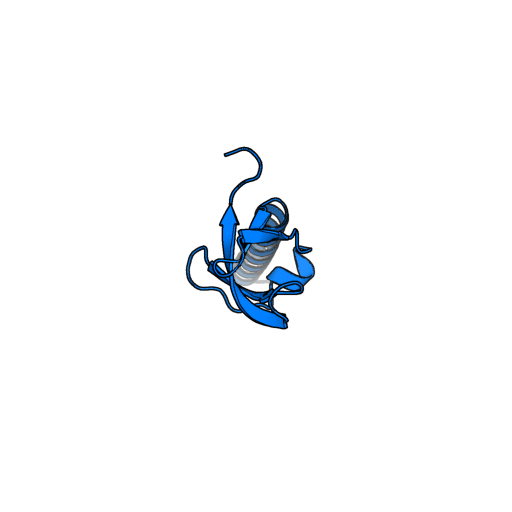InterPro entries identify conserved domains and families by matching the sequence against member-database signatures (Pfam, PROSITE, CDD, …). Gene Ontology (GO) terms describe molecular function, biological process, and cellular component in a controlled vocabulary. CATH places the structure in a hierarchical fold classification (Class/Architecture/Topology/Homologous-superfamily). The organism is the source species.

Q: How big and how compact is the whole molecule?
A: Three whole-structure scalars: the radius of gyration (RMS distance of Cα from centroid, in Å), the count of Cα–Cα contacts (pairs closer than 8 Å and separated by more than four residues in sequence — i.e. tertiary, not local, contacts), and the bounding-box dimensions. Together they distinguish compact globular folds from extended fibres or disordered chains.

Q: What known structures does this most resemble?
A: The Foldseek neighbor list gives the closest experimentally determined structures in the PDB, ranked by structural alignment. TM-score near 1 means near-identical fold; near 0.3 means only rough topology match. This is how one finds what a novel AlphaFold prediction most resembles in the solved-structure universe.

Q: Which residues are buried vs exposed?
A: SASA measures how much of the protein is reachable by solvent. It is computed by rolling a water-sized probe over the atomic surface and summing the exposed area (Å²). Per-residue SASA distinguishes core (buried, low SASA) from surface (exposed, high SASA) residues; total SASA is a whole-molecule size measure.

Q: Which residues are in helices, strands, or loops?
A: Eight-state secondary structure (DSSP): H is the canonical α-helix, G the tighter 3₁₀-helix, I the wider π-helix; E/B are β-structure, T and S are turns and bends, and '-' is everything else. DSSP derives these from the pattern of main-chain N–H···O=C hydrogen bonds, not from the sequence.

Q: Where is each backbone atom in 3D?
A: Structure coordinates are given as an mmCIF _atom_site loop: one row per atom with element, residue name, chain id, sequence number, and x/y/z position in Å. Only the four main-chain atoms per residue are included here; side chains are omitted to keep the record compact.

Q: What if only a Cα trace is available?
A: Three-state secondary structure (P-SEA) collapses the eight DSSP classes into helix (a), strand (b), and coil (c). P-SEA assigns these from Cα geometry alone — distances and angles — without requiring backbone oxygens, so it works on any Cα trace.

Q: What do the rendered images show?
A: The six renders are orthographic views along the three Cartesian axes in both directions. Representation (cartoon, sticks, or surface) and color scheme (sequence-rainbow or by-chain) vary across proteins so the training set covers all the common visualization conventions.

Q: What does the local fold look like, residue by residue?
A: Foldseek's 3Di representation compresses backbone geometry into a per-residue letter drawn from a learned twenty-state alphabet. It captures the tertiary interaction pattern around each residue — which residues are packed against it in space, regardless of where they are in sequence.

Q: What do the diagnostic plots show?
A: The contact map is a binary N×N matrix image: pixel (i, j) is dark where Cα_i and Cα_j are within 8 Å and |i−j|>4. Because the |i−j|>4 filter removes local helical contacts, off-diagonal stripes parallel to the main diagonal indicate parallel β-sheets; stripes perpendicular to it indicate antiparallel β-sheets. The Ramachandran plot scatters every residue's (φ, ψ) pair against the sterically allowed regions. The PAE heatmap renders the predicted-aligned-error matrix.